Protein AF-A0A529SLH7-F1 (afdb_monomer_lite)

Sequence (48 aa):
AQARAIRDAFARPENAGKGVIALDGRMVERLHLAQAEKLLAKAAIIGA

Structure (mmCIF, N/CA/C/O backbone):
data_AF-A0A529SLH7-F1
#
_entry.id   AF-A0A529SLH7-F1
#
loop_
_atom_site.group_PDB
_atom_site.id
_atom_site.type_symbol
_atom_site.label_atom_id
_atom_site.label_alt_id
_atom_site.label_comp_id
_atom_site.label_asym_id
_atom_site.label_entity_id
_atom_site.label_seq_id
_atom_site.pdbx_PDB_ins_code
_atom_site.Cartn_x
_atom_site.Cartn_y
_atom_site.Cartn_z
_atom_site.occupancy
_atom_site.B_iso_or_equiv
_atom_site.auth_seq_id
_atom_site.auth_comp_id
_atom_site.auth_asym_id
_atom_site.auth_atom_id
_atom_site.pdbx_PDB_model_num
ATOM 1 N N . ALA A 1 1 ? 5.353 -8.144 -3.846 1.00 69.25 1 ALA A N 1
ATOM 2 C CA . ALA A 1 1 ? 3.872 -8.134 -3.900 1.00 69.25 1 ALA A CA 1
ATOM 3 C C . ALA A 1 1 ? 3.246 -7.213 -2.843 1.00 69.25 1 ALA A C 1
ATOM 5 O O . ALA A 1 1 ? 2.425 -6.379 -3.201 1.00 69.25 1 ALA A O 1
ATOM 6 N N . GLN A 1 2 ? 3.679 -7.286 -1.578 1.00 82.56 2 GLN A N 1
ATOM 7 C CA . GLN A 1 2 ? 3.087 -6.559 -0.440 1.00 82.56 2 GLN A CA 1
ATOM 8 C C . GLN A 1 2 ? 2.926 -5.035 -0.627 1.00 82.56 2 GLN A C 1
ATOM 10 O O . GLN A 1 2 ? 1.885 -4.492 -0.280 1.00 82.56 2 GLN A O 1
ATOM 15 N N . ALA A 1 3 ? 3.900 -4.340 -1.226 1.00 87.75 3 ALA A N 1
ATOM 16 C CA . ALA A 1 3 ? 3.798 -2.893 -1.448 1.00 87.75 3 ALA A CA 1
ATOM 17 C C 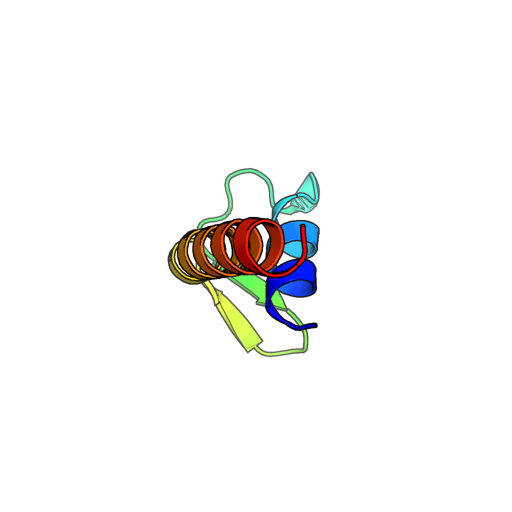. ALA A 1 3 ? 2.613 -2.490 -2.352 1.00 87.75 3 ALA A C 1
ATOM 19 O O . ALA A 1 3 ? 1.969 -1.473 -2.108 1.00 87.75 3 ALA A O 1
ATOM 20 N N . ARG A 1 4 ? 2.275 -3.309 -3.362 1.00 89.69 4 ARG A N 1
ATOM 21 C CA . ARG A 1 4 ? 1.073 -3.080 -4.187 1.00 89.69 4 ARG A CA 1
ATOM 22 C C . ARG A 1 4 ? -0.194 -3.330 -3.386 1.00 89.69 4 ARG A C 1
ATOM 24 O O . ARG A 1 4 ? -1.084 -2.500 -3.439 1.00 89.69 4 ARG A O 1
ATOM 31 N N . ALA A 1 5 ? -0.235 -4.402 -2.594 1.00 91.31 5 ALA A N 1
ATOM 32 C CA . ALA A 1 5 ? -1.389 -4.705 -1.750 1.00 91.31 5 ALA A CA 1
ATOM 33 C C . ALA A 1 5 ? -1.697 -3.568 -0.761 1.00 91.31 5 ALA A C 1
ATOM 35 O O . ALA A 1 5 ? -2.850 -3.177 -0.627 1.00 91.31 5 ALA A O 1
ATOM 36 N N . ILE A 1 6 ? -0.670 -2.984 -0.131 1.00 91.06 6 ILE A N 1
ATOM 37 C CA . ILE A 1 6 ? -0.831 -1.824 0.760 1.00 91.06 6 ILE A CA 1
ATOM 38 C C . ILE A 1 6 ? -1.396 -0.628 -0.013 1.00 91.06 6 ILE A C 1
ATOM 40 O O . ILE A 1 6 ? -2.400 -0.053 0.401 1.00 91.06 6 ILE A O 1
ATOM 44 N N . ARG A 1 7 ? -0.787 -0.273 -1.152 1.00 91.69 7 ARG A N 1
ATOM 45 C CA . ARG A 1 7 ? -1.254 0.835 -1.997 1.00 91.69 7 ARG A CA 1
ATOM 46 C C . ARG A 1 7 ? -2.702 0.645 -2.436 1.00 91.69 7 ARG A C 1
ATOM 48 O O . ARG A 1 7 ? -3.511 1.550 -2.272 1.00 91.69 7 ARG A O 1
ATOM 55 N N . ASP A 1 8 ? -3.029 -0.530 -2.952 1.00 92.19 8 ASP A N 1
ATOM 56 C CA . ASP A 1 8 ? -4.356 -0.828 -3.477 1.00 92.19 8 ASP A CA 1
ATOM 57 C C . ASP A 1 8 ? -5.398 -0.870 -2.346 1.00 92.19 8 ASP A C 1
ATOM 59 O O . ASP A 1 8 ? -6.524 -0.420 -2.534 1.00 92.19 8 ASP A O 1
ATOM 63 N N . ALA A 1 9 ? -5.028 -1.330 -1.146 1.00 92.75 9 ALA A N 1
ATOM 64 C CA . ALA A 1 9 ? -5.908 -1.311 0.018 1.00 92.75 9 ALA A CA 1
ATOM 65 C C . ALA A 1 9 ? -6.209 0.115 0.507 1.00 92.75 9 ALA A C 1
ATOM 67 O O . ALA A 1 9 ? -7.353 0.403 0.853 1.00 92.75 9 ALA A O 1
ATOM 68 N N . PHE A 1 10 ? -5.228 1.023 0.497 1.00 91.94 10 PHE A N 1
ATOM 69 C CA . PHE A 1 10 ? -5.446 2.438 0.826 1.00 91.94 10 PHE A CA 1
ATOM 70 C C . PHE A 1 10 ? -6.128 3.233 -0.295 1.00 91.94 10 PHE A C 1
ATOM 72 O O . PHE A 1 10 ? -6.768 4.241 -0.008 1.00 91.94 10 PHE A O 1
ATOM 79 N N . ALA A 1 11 ? -6.021 2.789 -1.551 1.00 91.88 11 ALA A N 1
ATOM 80 C CA . ALA A 1 11 ? -6.710 3.398 -2.690 1.00 91.88 11 ALA A CA 1
ATOM 81 C C . ALA A 1 11 ? -8.224 3.122 -2.697 1.00 91.88 11 ALA A C 1
ATOM 83 O O . ALA A 1 11 ? -8.965 3.755 -3.449 1.00 91.88 11 ALA A O 1
ATOM 84 N N . ARG A 1 12 ? -8.697 2.185 -1.867 1.00 92.25 12 ARG A N 1
ATOM 85 C CA . ARG A 1 12 ? -10.123 1.893 -1.729 1.00 92.25 12 ARG A CA 1
ATOM 86 C C . ARG A 1 12 ? -10.874 3.091 -1.139 1.00 92.25 12 ARG A C 1
ATOM 88 O O . ARG A 1 12 ? -10.429 3.632 -0.123 1.00 92.25 12 ARG A O 1
ATOM 95 N N . PRO A 1 13 ? -12.035 3.469 -1.700 1.00 90.56 13 PRO A N 1
ATOM 96 C CA . PRO A 1 13 ? -12.827 4.580 -1.184 1.00 90.56 13 PRO A CA 1
ATOM 97 C C . PRO A 1 13 ? -13.273 4.346 0.264 1.00 90.56 13 PRO A C 1
ATOM 99 O O . PRO A 1 13 ? -13.300 5.293 1.044 1.00 90.56 13 PRO A O 1
ATOM 102 N N . GLU A 1 14 ? -13.518 3.097 0.683 1.00 90.44 14 GLU A N 1
ATOM 103 C CA . GLU A 1 14 ? -13.880 2.785 2.075 1.00 90.44 14 GLU A CA 1
ATOM 104 C C . GLU A 1 14 ? -12.742 3.046 3.073 1.00 90.44 14 GLU A C 1
ATOM 106 O O . GLU A 1 14 ? -12.962 3.088 4.285 1.00 90.44 14 GLU A O 1
ATOM 111 N N . ASN A 1 15 ? -11.514 3.190 2.576 1.00 91.3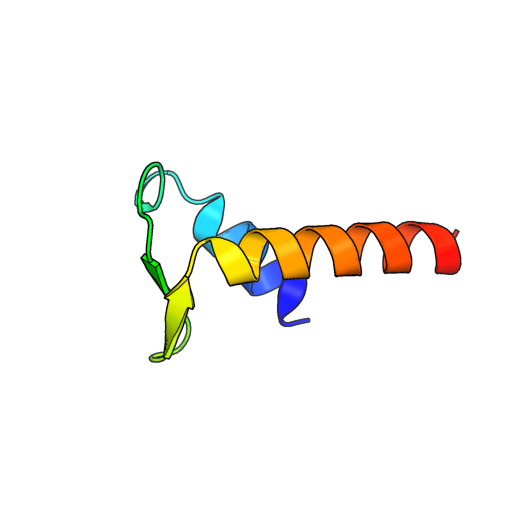8 15 ASN A N 1
ATOM 112 C CA . ASN A 1 15 ? -10.319 3.484 3.356 1.00 91.38 15 ASN A CA 1
ATOM 113 C C . ASN A 1 15 ? -9.816 4.917 3.149 1.00 91.38 15 ASN A C 1
ATOM 115 O O . ASN A 1 15 ? -8.816 5.312 3.758 1.00 91.38 15 ASN A O 1
ATOM 119 N N . ALA A 1 16 ? -10.525 5.716 2.348 1.00 87.50 16 ALA A N 1
ATOM 120 C CA . ALA A 1 16 ? -10.224 7.124 2.168 1.00 87.50 16 ALA A CA 1
ATOM 121 C C . ALA A 1 16 ? -10.286 7.853 3.519 1.00 87.50 16 ALA A C 1
ATOM 123 O O . ALA A 1 16 ? -11.212 7.683 4.308 1.00 87.50 16 ALA A O 1
ATOM 124 N N . GLY A 1 17 ? -9.252 8.641 3.813 1.00 87.62 17 GLY A N 1
ATOM 125 C CA . GLY A 1 17 ? -9.145 9.381 5.074 1.00 87.62 17 GLY A CA 1
ATOM 126 C C . GLY A 1 17 ? -8.775 8.547 6.308 1.00 87.62 17 GLY A C 1
ATOM 127 O O . GLY A 1 17 ? -8.492 9.133 7.350 1.00 87.62 17 GLY A O 1
ATOM 128 N N . LYS A 1 18 ? -8.694 7.210 6.224 1.00 90.75 18 LYS A N 1
ATOM 129 C CA . LYS A 1 18 ? -8.235 6.392 7.356 1.00 90.75 18 LYS A CA 1
ATOM 130 C C . LYS A 1 18 ? -6.724 6.534 7.564 1.00 90.75 18 LYS A C 1
ATOM 132 O O . LYS A 1 18 ? -5.935 6.473 6.618 1.00 90.75 18 LYS A O 1
ATOM 137 N N . GLY A 1 19 ? -6.319 6.701 8.823 1.00 91.00 19 GLY A N 1
ATOM 138 C CA . GLY A 1 19 ? -4.907 6.684 9.228 1.00 91.00 19 GLY A CA 1
ATOM 139 C C . GLY A 1 19 ? -4.324 5.270 9.303 1.00 91.00 19 GLY A C 1
ATOM 140 O O . GLY A 1 19 ? -3.136 5.075 9.049 1.00 91.00 19 GLY A O 1
ATOM 141 N N . VAL A 1 20 ? -5.174 4.283 9.593 1.00 93.06 20 VAL A N 1
ATOM 142 C CA . VAL A 1 20 ? -4.827 2.863 9.703 1.00 93.06 20 VAL A CA 1
ATOM 143 C C . VAL A 1 20 ? -5.908 2.007 9.045 1.00 93.06 20 VAL A C 1
ATOM 145 O O . VAL A 1 20 ? -7.089 2.357 9.089 1.00 93.06 20 VAL A O 1
ATOM 148 N N . ILE A 1 21 ? -5.519 0.888 8.437 1.00 94.12 21 ILE A N 1
ATOM 149 C CA . ILE A 1 21 ? -6.433 -0.091 7.837 1.00 94.12 21 ILE A CA 1
ATOM 150 C C . ILE A 1 21 ? -6.052 -1.504 8.270 1.00 94.12 21 ILE A C 1
ATOM 152 O O . ILE A 1 21 ? -4.887 -1.782 8.543 1.00 94.12 21 ILE A O 1
ATOM 156 N N . ALA A 1 22 ? -7.028 -2.408 8.310 1.00 92.12 22 ALA A N 1
ATOM 157 C CA . ALA A 1 22 ? -6.757 -3.830 8.460 1.00 92.12 22 ALA A CA 1
ATOM 158 C C . ALA A 1 22 ? -6.513 -4.444 7.073 1.00 92.12 22 ALA A C 1
ATOM 160 O O . ALA A 1 22 ? -7.377 -4.363 6.201 1.00 92.12 22 ALA A O 1
ATOM 161 N N . LEU A 1 23 ? -5.347 -5.051 6.871 1.00 90.81 23 LEU A N 1
ATOM 162 C CA . LEU A 1 23 ? -4.979 -5.775 5.655 1.00 90.81 23 LEU A CA 1
ATOM 163 C C . LEU A 1 23 ? -4.451 -7.154 6.056 1.00 90.81 23 LEU A C 1
ATOM 165 O O . LEU A 1 23 ? -3.506 -7.239 6.837 1.00 90.81 23 LEU A O 1
ATOM 169 N N . ASP A 1 24 ? -5.081 -8.224 5.567 1.00 87.06 24 ASP A N 1
ATOM 170 C CA . ASP A 1 24 ? -4.720 -9.616 5.890 1.00 87.06 24 ASP A CA 1
ATOM 171 C C . ASP A 1 24 ? -4.613 -9.891 7.406 1.00 87.06 24 ASP A C 1
ATOM 173 O O . ASP A 1 24 ? -3.684 -10.539 7.886 1.00 87.06 24 ASP A O 1
ATOM 177 N N . GLY A 1 25 ? -5.541 -9.333 8.192 1.00 90.00 25 GLY A N 1
ATOM 178 C CA . GLY A 1 25 ? -5.553 -9.474 9.654 1.00 90.00 25 GLY A CA 1
ATOM 179 C C . GLY A 1 25 ? -4.471 -8.672 10.388 1.00 90.00 25 GLY A C 1
ATOM 180 O O . GLY A 1 25 ? -4.334 -8.803 11.602 1.00 90.00 25 GLY A O 1
ATOM 181 N N . ARG A 1 26 ? -3.708 -7.826 9.683 1.00 89.81 26 ARG A N 1
ATOM 182 C CA . ARG A 1 26 ? -2.690 -6.938 10.259 1.00 89.81 26 ARG A CA 1
ATOM 183 C C . ARG A 1 26 ? -3.129 -5.484 10.204 1.00 89.81 26 ARG A C 1
ATOM 185 O O . ARG A 1 26 ? -3.745 -5.051 9.234 1.00 89.81 26 ARG A O 1
ATOM 192 N N . MET A 1 27 ? -2.761 -4.716 11.225 1.00 92.75 27 MET A N 1
ATOM 193 C CA . MET A 1 27 ? -2.926 -3.265 11.217 1.00 92.75 27 MET A CA 1
ATOM 194 C C . MET A 1 27 ? -1.816 -2.633 10.375 1.00 92.75 27 MET A C 1
ATOM 196 O O . MET A 1 27 ? -0.634 -2.831 10.649 1.00 92.75 27 MET A O 1
ATOM 200 N N . VAL A 1 28 ? -2.200 -1.883 9.347 1.00 93.06 28 VAL A N 1
ATOM 201 C CA .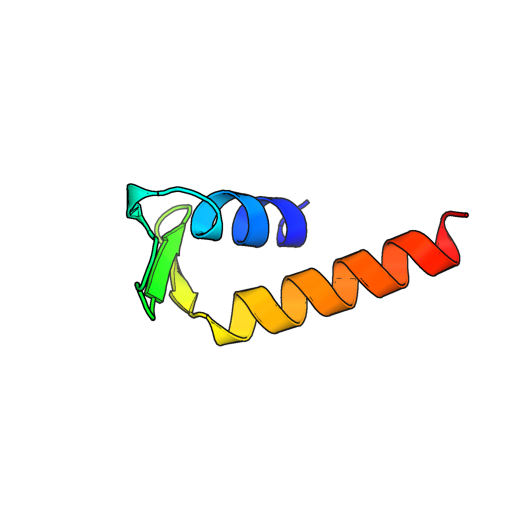 VAL A 1 28 ? -1.286 -1.189 8.442 1.00 93.06 28 VAL A CA 1
ATOM 202 C C . VAL A 1 28 ? -1.574 0.300 8.503 1.00 93.06 28 VAL A C 1
ATOM 204 O O . VAL A 1 28 ? -2.681 0.755 8.226 1.00 93.06 28 VAL A O 1
ATOM 207 N N . GLU A 1 29 ? -0.558 1.066 8.868 1.00 94.31 29 GLU A N 1
ATOM 208 C CA . GLU A 1 29 ? -0.651 2.519 8.997 1.00 94.31 29 GLU A CA 1
ATOM 209 C C . GLU A 1 29 ? -0.307 3.238 7.693 1.00 94.31 29 GLU A C 1
ATOM 211 O O . GLU A 1 29 ? 0.421 2.718 6.846 1.00 94.31 29 GLU A O 1
ATOM 216 N N . ARG A 1 30 ? -0.741 4.493 7.569 1.00 90.56 30 ARG A N 1
ATOM 217 C CA . ARG A 1 30 ? -0.443 5.351 6.413 1.00 90.56 30 ARG A CA 1
ATOM 218 C C . ARG A 1 30 ? 1.060 5.594 6.198 1.00 90.56 30 ARG A C 1
ATOM 220 O O . ARG A 1 30 ? 1.479 5.849 5.073 1.00 90.56 30 ARG A O 1
ATOM 227 N N . LEU A 1 31 ? 1.894 5.440 7.229 1.00 91.56 31 LEU A N 1
ATOM 228 C CA . LEU A 1 31 ? 3.356 5.434 7.078 1.00 91.56 31 LEU A CA 1
ATOM 229 C C . LEU A 1 31 ? 3.842 4.278 6.183 1.00 91.56 31 LEU A C 1
ATOM 231 O O . LEU A 1 31 ? 4.724 4.466 5.345 1.00 91.56 31 LEU A O 1
ATOM 235 N N . HIS A 1 32 ? 3.235 3.097 6.315 1.00 90.69 32 HIS A N 1
ATOM 236 C CA . HIS A 1 32 ? 3.567 1.930 5.498 1.00 90.69 32 HIS A CA 1
ATOM 237 C C . HIS A 1 32 ? 3.171 2.140 4.034 1.00 90.69 32 HIS A C 1
ATOM 239 O O . HIS A 1 32 ? 3.865 1.653 3.143 1.00 90.69 32 HIS A O 1
ATOM 245 N N . LEU A 1 33 ? 2.096 2.896 3.773 1.00 90.81 33 LEU A N 1
ATOM 246 C CA . LEU A 1 33 ? 1.728 3.312 2.418 1.00 90.81 33 LEU A CA 1
ATOM 247 C C . LEU A 1 33 ? 2.845 4.141 1.779 1.00 90.81 33 LEU A C 1
ATOM 249 O O . LEU A 1 33 ? 3.315 3.790 0.701 1.00 90.81 33 LEU A O 1
ATOM 253 N N . ALA A 1 34 ? 3.332 5.175 2.469 1.00 91.31 34 ALA A N 1
ATOM 254 C CA . ALA A 1 34 ? 4.412 6.018 1.955 1.00 91.31 34 ALA A CA 1
ATOM 255 C C . ALA A 1 34 ? 5.698 5.211 1.682 1.00 91.31 34 ALA A C 1
ATOM 257 O O . ALA A 1 34 ? 6.380 5.421 0.677 1.00 91.31 34 ALA A O 1
ATOM 258 N N . GLN A 1 35 ? 6.028 4.245 2.547 1.00 91.44 35 GLN A N 1
ATOM 259 C CA . GLN A 1 35 ? 7.148 3.326 2.317 1.00 91.44 35 GLN A CA 1
ATOM 260 C C . GLN A 1 35 ? 6.917 2.419 1.101 1.00 91.44 35 GLN A C 1
ATOM 262 O O . GLN A 1 35 ? 7.826 2.244 0.285 1.00 91.44 35 GLN A O 1
ATOM 267 N N . ALA A 1 36 ? 5.711 1.865 0.959 1.00 92.00 36 ALA A N 1
ATOM 268 C CA . ALA A 1 36 ? 5.325 1.026 -0.167 1.00 92.00 36 ALA A CA 1
ATOM 269 C C . ALA A 1 36 ? 5.405 1.787 -1.498 1.00 92.00 36 ALA A C 1
ATOM 271 O O . ALA A 1 36 ? 5.979 1.274 -2.457 1.00 92.00 36 ALA A O 1
ATOM 272 N N . GLU A 1 37 ? 4.912 3.023 -1.551 1.00 91.62 37 GLU A N 1
ATOM 273 C CA . GLU A 1 37 ? 5.013 3.891 -2.728 1.00 91.62 37 GLU A CA 1
ATOM 274 C C . GLU 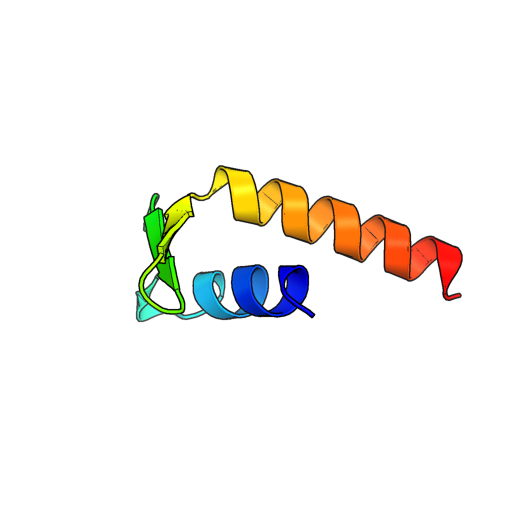A 1 37 ? 6.468 4.188 -3.089 1.00 91.62 37 GLU A C 1
ATOM 276 O O . GLU A 1 37 ? 6.860 4.047 -4.248 1.00 91.62 37 GLU A O 1
ATOM 281 N N . LYS A 1 38 ? 7.306 4.509 -2.097 1.00 92.25 38 LYS A N 1
ATOM 282 C CA . LYS A 1 38 ? 8.734 4.771 -2.316 1.00 92.25 38 LYS A CA 1
ATOM 283 C C . LYS A 1 38 ? 9.466 3.536 -2.846 1.00 92.25 38 LYS A C 1
ATOM 285 O O . LYS A 1 38 ? 10.318 3.655 -3.726 1.00 92.25 38 LYS A O 1
ATOM 290 N N . LEU A 1 39 ? 9.128 2.349 -2.339 1.00 91.56 39 LEU A N 1
ATOM 291 C CA . LEU A 1 39 ? 9.673 1.084 -2.829 1.00 91.56 39 LEU A CA 1
ATOM 292 C C . LEU A 1 39 ? 9.222 0.796 -4.266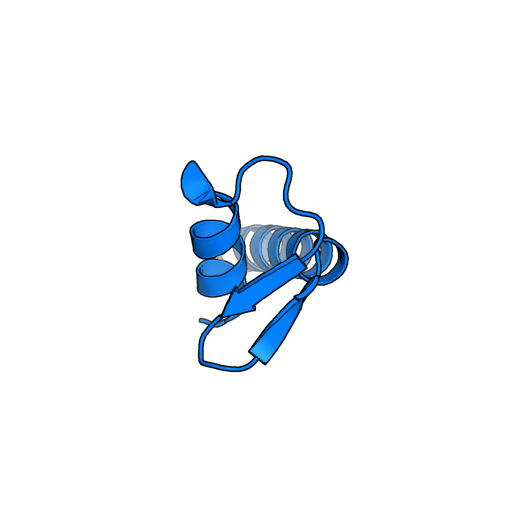 1.00 91.56 39 LEU A C 1
ATOM 294 O O . LEU A 1 39 ? 10.042 0.398 -5.090 1.00 91.56 39 LEU A O 1
ATOM 298 N N . LEU A 1 40 ? 7.944 1.025 -4.581 1.00 90.00 40 LEU A N 1
ATOM 299 C CA . LEU A 1 40 ? 7.408 0.844 -5.931 1.00 90.00 40 LEU A CA 1
ATOM 300 C C . LEU A 1 40 ? 8.032 1.816 -6.931 1.00 90.00 40 LEU A C 1
ATOM 302 O O . LEU A 1 40 ? 8.373 1.393 -8.031 1.00 90.00 40 LEU A O 1
ATOM 306 N N . ALA A 1 41 ? 8.241 3.075 -6.544 1.00 91.44 41 ALA A N 1
ATOM 307 C CA . ALA A 1 41 ? 8.923 4.064 -7.372 1.00 91.44 41 ALA A CA 1
ATOM 308 C C . ALA A 1 41 ? 10.368 3.640 -7.680 1.00 91.44 41 ALA A C 1
ATOM 310 O O . ALA A 1 41 ? 10.793 3.679 -8.830 1.00 91.44 41 ALA A O 1
ATOM 311 N N . LYS A 1 42 ? 11.112 3.150 -6.679 1.00 89.44 42 LYS A N 1
ATOM 312 C CA . LYS A 1 42 ? 12.467 2.613 -6.892 1.00 89.44 42 LYS A CA 1
ATOM 313 C C . LYS A 1 42 ? 12.473 1.377 -7.789 1.00 89.44 42 LYS A C 1
ATOM 315 O O . LYS A 1 42 ? 13.311 1.274 -8.676 1.00 89.44 42 LYS A O 1
ATOM 320 N N . ALA A 1 43 ? 11.537 0.454 -7.576 1.00 88.50 43 ALA A N 1
ATOM 321 C CA . ALA A 1 43 ? 11.408 -0.737 -8.408 1.00 88.50 43 ALA A CA 1
ATOM 322 C C . ALA A 1 43 ? 11.054 -0.390 -9.864 1.00 88.50 43 ALA A C 1
ATOM 324 O O . ALA A 1 43 ? 11.535 -1.057 -10.771 1.00 88.50 43 ALA A O 1
ATOM 325 N N . ALA A 1 44 ? 10.256 0.659 -10.090 1.00 87.88 44 ALA A N 1
ATOM 326 C CA . ALA A 1 44 ? 9.943 1.152 -11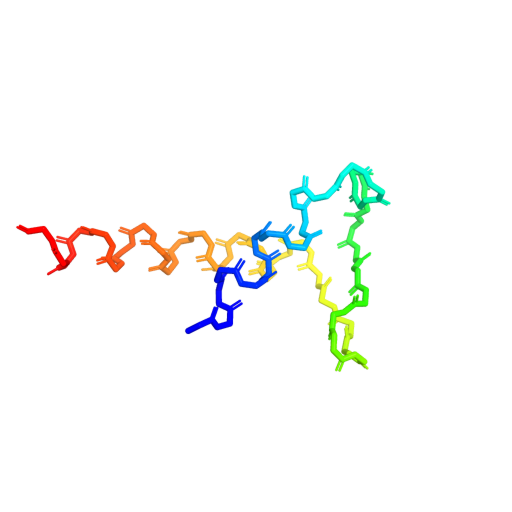.429 1.00 87.88 44 ALA A CA 1
ATOM 327 C C . ALA A 1 44 ? 11.167 1.749 -12.140 1.00 87.88 44 ALA A C 1
ATOM 329 O O . ALA A 1 44 ? 11.283 1.597 -13.346 1.00 87.88 44 ALA A O 1
ATOM 330 N N . ILE A 1 45 ? 12.085 2.382 -11.401 1.00 88.81 45 ILE A N 1
ATOM 331 C CA . ILE A 1 45 ? 13.334 2.927 -11.957 1.00 88.81 45 ILE A CA 1
ATOM 332 C C . ILE A 1 45 ? 14.319 1.810 -12.330 1.00 88.81 45 ILE A C 1
ATOM 334 O O . ILE A 1 45 ? 14.997 1.916 -13.338 1.00 88.81 45 ILE A O 1
ATOM 338 N N . ILE A 1 46 ? 14.420 0.754 -11.516 1.00 80.12 46 ILE A N 1
ATOM 339 C CA . ILE A 1 46 ? 15.377 -0.348 -11.742 1.00 80.12 46 ILE A CA 1
ATOM 340 C C . ILE A 1 46 ? 14.859 -1.350 -12.789 1.00 80.12 46 ILE A C 1
ATOM 342 O O . ILE A 1 46 ? 15.643 -2.069 -13.398 1.00 80.12 46 ILE A O 1
ATOM 346 N N . GLY A 1 47 ? 13.539 -1.436 -12.965 1.00 64.19 47 GLY A N 1
ATOM 347 C CA . GLY A 1 47 ? 12.896 -2.343 -13.917 1.00 64.19 47 GLY A CA 1
ATOM 348 C C . GLY A 1 47 ? 12.592 -1.742 -15.293 1.00 64.19 47 GLY A C 1
ATOM 349 O O . GLY A 1 47 ? 11.944 -2.429 -16.080 1.00 64.19 47 GLY A O 1
ATOM 350 N N . ALA A 1 48 ? 12.988 -0.491 -15.549 1.00 51.69 48 ALA A N 1
ATOM 351 C CA . ALA A 1 48 ? 12.900 0.185 -16.847 1.00 51.69 48 ALA A CA 1
ATOM 352 C C . ALA A 1 48 ? 14.247 0.113 -17.575 1.00 51.69 48 ALA A C 1
ATOM 354 O O . ALA A 1 48 ? 14.220 -0.017 -18.818 1.00 51.69 48 ALA A O 1
#

pLDDT: mean 88.68, std 7.63, range [51.69, 94.31]

Foldseek 3Di:
DVLVQLQVQCVDPVNDPPQWDQDPNDIDGVVSNVVSVVVVVVVVVVVD

Secondary structure (DSSP, 8-state):
-HHHHHHHHHTSGGGTT-SEEEETTEEEEHHHHHHHHHHHHHHHHHT-

Radius of gyration: 11.18 Å; chains: 1; bounding box: 29×19×28 Å